Protein AF-A0A0U2ZVT8-F1 (afdb_monomer)

Nearest PDB structures (foldseek):
  3f2b-assembly1_A  TM=5.113E-01  e=6.058E-02  Geobacillus kaustophilus
  2dud-assembly1_B  TM=6.055E-01  e=1.056E+00  Homo sapiens
  6cqo-assembly2_F  TM=5.385E-01  e=1.327E+00  Saccharomyces cerevisiae S288C
  6cqm-assembly2_F  TM=6.355E-01  e=3.313E+00  Saccharomyces cerevisiae S288C
  6cqo-assembly1_G  TM=4.587E-01  e=8.755E+00  Saccharomyces cerevisiae S288C

Secondary structure (DSSP, 8-state):
-------------------------TTTT------HHHHHHHHHHHHHHPEEEEEEEEEEEE-TTS-EEEEEEEEETTEEEEEEEEPPTTTTT-GGGGSTT-EEEEEEETTEEEEEEE-

pLDDT: mean 75.53, std 20.93, range [36.88, 96.25]

Solvent-accessible surface area (backbone atoms only — not comparable to full-atom values): 7549 Å² total; per-residue (Å²): 128,88,85,90,81,79,89,80,80,91,74,77,86,77,76,78,79,74,87,64,85,76,70,80,54,89,69,77,76,74,81,71,90,74,63,77,75,53,55,57,57,49,50,54,48,35,75,75,68,30,46,80,44,68,28,35,24,64,36,61,49,73,45,99,84,72,50,39,36,38,30,31,36,35,66,58,97,87,42,80,45,77,53,68,39,75,54,49,80,76,54,61,74,44,55,74,60,50,31,60,72,24,73,38,48,33,33,22,28,88,92,44,68,88,49,61,43,80,105

Mean predicted aligned error: 14.18 Å

Radius of gyration: 25.8 Å; Cα contacts (8 Å, |Δi|>4): 157; chains: 1; bounding box: 62×51×77 Å

Foldseek 3Di:
DDDDDDDDDDDDDPDPPPPDPPPVDPPPPPPDDDDPVVVVVLVVCLVVAWDKDKKFWAAWDQDPVRWIKTWIWDDDPNDIAIDIDTDDPVRVVCVVCRHGGHIFIKTAHPVHRNSIDTD

Sequence (119 aa):
GLIGGQRFARALQKTSVNNGLNKMGLFDIFKRKKTDVSENSRKEFLLKHGRITEGTILDSETTAGGDEIAYYFYTINGVDFESSDILNEAQKKNPLKYAPGAKVSIRFDPKNHGNSVLD

Structure (mmCIF, N/CA/C/O backbone):
data_AF-A0A0U2ZVT8-F1
#
_entry.id   AF-A0A0U2ZVT8-F1
#
loop_
_atom_site.group_PDB
_atom_site.id
_atom_site.type_symbol
_atom_site.label_atom_id
_atom_site.label_alt_id
_atom_site.label_comp_id
_atom_site.label_asym_id
_atom_site.label_entity_id
_atom_site.label_seq_id
_atom_site.pdbx_PDB_ins_code
_atom_site.Cartn_x
_atom_site.Cartn_y
_atom_site.Cartn_z
_atom_site.occupancy
_atom_site.B_iso_or_equiv
_atom_site.auth_seq_id
_atom_site.auth_comp_id
_atom_site.auth_asym_id
_atom_site.auth_atom_id
_atom_site.pdbx_PDB_model_num
ATOM 1 N N . GLY A 1 1 ? 50.819 -33.807 65.109 1.00 39.28 1 GLY A N 1
ATOM 2 C CA . GLY A 1 1 ? 49.359 -33.752 64.890 1.00 39.28 1 GLY A CA 1
ATOM 3 C C . GLY A 1 1 ? 49.108 -32.808 63.733 1.00 39.28 1 GLY A C 1
ATOM 4 O O . GLY A 1 1 ? 49.815 -31.817 63.670 1.00 39.28 1 GLY A O 1
ATOM 5 N N . LEU A 1 2 ? 48.280 -33.101 62.719 1.00 40.09 2 LEU A N 1
ATOM 6 C CA . LEU A 1 2 ? 46.816 -33.307 62.798 1.00 40.09 2 LEU A CA 1
ATOM 7 C C . LEU A 1 2 ? 46.215 -32.191 63.683 1.00 40.09 2 LEU A C 1
ATOM 9 O O . LEU A 1 2 ? 46.600 -32.099 64.840 1.00 40.09 2 LEU A O 1
ATOM 13 N N . ILE A 1 3 ? 45.304 -31.311 63.250 1.00 42.72 3 ILE A N 1
ATOM 14 C CA . ILE A 1 3 ? 44.127 -31.481 62.382 1.00 42.72 3 ILE A CA 1
ATOM 15 C C . ILE A 1 3 ? 43.687 -30.078 61.896 1.00 42.72 3 ILE A C 1
ATOM 17 O O . ILE A 1 3 ? 43.741 -29.134 62.678 1.00 42.72 3 ILE A O 1
ATOM 21 N N . GLY A 1 4 ? 43.127 -29.969 60.685 1.00 37.75 4 GLY A N 1
ATOM 22 C CA . GLY A 1 4 ? 41.967 -29.088 60.481 1.00 37.75 4 GLY A CA 1
ATOM 23 C C . GLY A 1 4 ? 42.012 -28.166 59.269 1.00 37.75 4 GLY A C 1
ATOM 24 O O . GLY A 1 4 ? 42.804 -27.235 59.227 1.00 37.75 4 GLY A O 1
ATOM 25 N N . GLY A 1 5 ? 41.070 -28.366 58.340 1.00 41.50 5 GLY A N 1
ATOM 26 C CA . GLY A 1 5 ? 40.589 -27.261 57.503 1.00 41.50 5 GLY A CA 1
ATOM 27 C C . GLY A 1 5 ? 40.375 -27.540 56.017 1.00 41.50 5 GLY A C 1
ATOM 28 O O . GLY A 1 5 ? 41.005 -26.901 55.193 1.00 41.50 5 GLY A O 1
ATOM 29 N N . GLN A 1 6 ? 39.483 -28.479 55.690 1.00 45.59 6 GLN A N 1
ATOM 30 C CA . GLN A 1 6 ? 38.454 -28.371 54.630 1.00 45.59 6 GLN A CA 1
ATOM 31 C C . GLN A 1 6 ? 38.874 -27.722 53.289 1.00 45.59 6 GLN A C 1
ATOM 33 O O . GLN A 1 6 ? 38.930 -26.510 53.138 1.00 45.59 6 GLN A O 1
ATOM 38 N N . ARG A 1 7 ? 39.204 -28.521 52.266 1.00 45.34 7 ARG A N 1
ATOM 39 C CA . ARG A 1 7 ? 38.278 -28.930 51.182 1.00 45.34 7 ARG A CA 1
ATOM 40 C C . ARG A 1 7 ? 37.326 -27.811 50.737 1.00 45.34 7 ARG A C 1
ATOM 42 O O . ARG A 1 7 ? 36.238 -27.700 51.285 1.00 45.34 7 ARG A O 1
ATOM 49 N N . PHE A 1 8 ? 37.660 -27.116 49.651 1.00 41.41 8 PHE A N 1
ATOM 50 C CA . PHE A 1 8 ? 36.631 -26.565 48.773 1.00 41.41 8 PHE A CA 1
ATOM 51 C C . PHE A 1 8 ? 36.824 -27.039 47.343 1.00 41.41 8 PHE A C 1
ATOM 53 O O . PHE A 1 8 ? 37.865 -26.876 46.710 1.00 41.41 8 PHE A O 1
ATOM 60 N N . ALA A 1 9 ? 35.782 -27.732 46.907 1.00 43.59 9 ALA A N 1
ATOM 61 C CA . ALA A 1 9 ? 35.640 -28.350 45.622 1.00 43.59 9 ALA A CA 1
ATOM 62 C C . ALA A 1 9 ? 35.438 -27.288 44.541 1.00 43.59 9 ALA A C 1
ATOM 64 O O . ALA A 1 9 ? 34.642 -26.361 44.660 1.00 43.59 9 ALA A O 1
ATOM 65 N N . ARG A 1 10 ? 36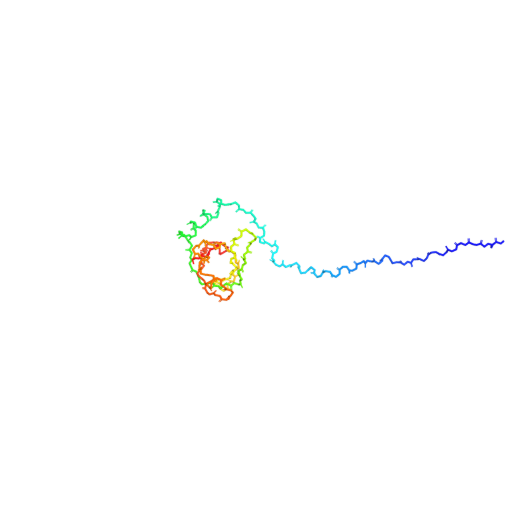.138 -27.524 43.442 1.00 43.53 10 ARG A N 1
ATOM 66 C CA . ARG A 1 10 ? 35.794 -27.119 42.087 1.00 43.53 10 ARG A CA 1
ATOM 67 C C . ARG A 1 10 ? 34.339 -27.501 41.786 1.00 43.53 10 ARG A C 1
ATOM 69 O O . ARG A 1 10 ? 34.049 -28.691 41.778 1.00 43.53 10 ARG A O 1
ATOM 76 N N . ALA A 1 11 ? 33.465 -26.543 41.480 1.00 42.66 11 ALA A N 1
ATOM 77 C CA . ALA A 1 11 ? 32.292 -26.782 40.635 1.00 42.66 11 ALA A CA 1
ATOM 78 C C . ALA A 1 11 ? 31.588 -25.472 40.250 1.00 42.66 11 ALA A C 1
ATOM 80 O O . ALA A 1 11 ? 30.967 -24.817 41.076 1.00 42.66 11 ALA A O 1
ATOM 81 N N . LEU A 1 12 ? 31.652 -25.184 38.949 1.00 47.56 12 LEU A N 1
ATOM 82 C CA . LEU A 1 12 ? 30.525 -24.740 38.129 1.00 47.56 12 LEU A CA 1
ATOM 83 C C . LEU A 1 12 ? 29.792 -23.480 38.609 1.00 47.56 12 LEU A C 1
ATOM 85 O O . LEU A 1 12 ? 28.756 -23.538 39.271 1.00 47.56 12 LEU A O 1
ATOM 89 N N . GLN A 1 13 ? 30.267 -22.334 38.113 1.00 40.47 13 GLN A N 1
ATOM 90 C CA . GLN A 1 13 ? 29.378 -21.225 37.778 1.00 40.47 13 GLN A CA 1
ATOM 91 C C . GLN A 1 13 ? 28.235 -21.786 36.923 1.00 40.47 13 GLN A C 1
ATOM 93 O O . GLN A 1 13 ? 28.431 -22.155 35.766 1.00 40.47 13 GLN A O 1
ATOM 98 N N . LYS A 1 14 ? 27.047 -21.897 37.523 1.00 40.66 14 LYS A N 1
ATOM 99 C CA . LYS A 1 14 ? 25.794 -22.074 36.797 1.00 40.66 14 LYS A CA 1
ATOM 100 C C . LYS A 1 14 ? 25.601 -20.822 35.950 1.00 40.66 14 LYS A C 1
ATOM 102 O O . LYS A 1 14 ? 25.149 -19.791 36.441 1.00 40.66 14 LYS A O 1
ATOM 107 N N . THR A 1 15 ? 25.980 -20.916 34.685 1.00 41.94 15 THR A N 1
ATOM 108 C CA . THR A 1 15 ? 25.451 -20.072 33.626 1.00 41.94 15 THR A CA 1
ATOM 109 C C . THR A 1 15 ? 23.932 -20.188 33.672 1.00 41.94 15 THR A C 1
ATOM 111 O O . THR A 1 15 ? 23.363 -21.257 33.447 1.00 41.94 15 THR A O 1
ATOM 114 N N . SER A 1 16 ? 23.271 -19.088 34.029 1.00 39.41 16 SER A N 1
ATOM 115 C CA . SER A 1 16 ? 21.840 -18.929 33.805 1.00 39.41 16 SER A CA 1
ATOM 116 C C . SER A 1 16 ? 21.627 -18.994 32.300 1.00 39.41 16 SER A C 1
ATOM 118 O O . SER A 1 16 ? 21.950 -18.054 31.573 1.00 39.41 16 SER A O 1
ATOM 120 N N . VAL A 1 17 ? 21.146 -20.141 31.827 1.00 48.66 17 VAL A N 1
ATOM 121 C CA . VAL A 1 17 ? 20.581 -20.279 30.491 1.00 48.66 17 VAL A CA 1
ATOM 122 C C . VAL A 1 17 ? 19.287 -19.479 30.510 1.00 48.66 17 VAL A C 1
ATOM 124 O O . VAL A 1 17 ? 18.224 -19.983 30.865 1.00 48.66 17 VAL A O 1
ATOM 127 N N . ASN A 1 18 ? 19.389 -18.198 30.166 1.00 48.53 18 ASN A N 1
ATOM 128 C CA . ASN A 1 18 ? 18.228 -17.427 29.769 1.00 48.53 18 ASN A CA 1
ATOM 129 C C . ASN A 1 18 ? 17.818 -17.957 28.396 1.00 48.53 18 ASN A C 1
ATOM 131 O O . ASN A 1 18 ? 18.290 -17.494 27.360 1.00 48.53 18 ASN A O 1
ATOM 135 N N . ASN A 1 19 ? 16.944 -18.962 28.412 1.00 50.09 19 ASN A N 1
ATOM 136 C CA . ASN A 1 19 ? 16.098 -19.318 27.283 1.00 50.09 19 ASN A CA 1
ATOM 137 C C . ASN A 1 19 ? 15.120 -18.158 27.041 1.00 50.09 19 ASN A C 1
ATOM 139 O O . ASN A 1 19 ? 13.955 -18.199 27.419 1.00 50.09 19 ASN A O 1
ATOM 143 N N . GLY A 1 20 ? 15.619 -17.094 26.424 1.00 36.88 20 GLY A N 1
ATOM 144 C CA . GLY A 1 20 ? 14.816 -16.218 25.595 1.00 36.88 20 GLY A CA 1
ATOM 145 C C . GLY A 1 20 ? 15.181 -16.566 24.167 1.00 36.88 20 GLY A C 1
ATOM 146 O O . GLY A 1 20 ? 16.293 -16.268 23.739 1.00 36.88 20 GLY A O 1
ATOM 147 N N . LEU A 1 21 ? 14.282 -17.241 23.447 1.00 48.31 21 LEU A N 1
ATOM 148 C CA . LEU A 1 21 ? 14.349 -17.310 21.994 1.00 48.31 21 LEU A CA 1
ATOM 149 C C . LEU A 1 21 ? 14.414 -15.868 21.472 1.00 48.31 21 LEU A C 1
ATOM 151 O O . LEU A 1 21 ? 13.385 -15.233 21.252 1.00 48.31 21 LEU A O 1
ATOM 155 N N . ASN A 1 22 ? 15.621 -15.365 21.236 1.00 42.97 22 ASN A N 1
ATOM 156 C CA . ASN A 1 22 ? 15.843 -14.277 20.306 1.00 42.97 22 ASN A CA 1
ATOM 157 C C . ASN A 1 22 ? 15.568 -14.854 18.917 1.00 42.97 22 ASN A C 1
ATOM 159 O O . ASN A 1 22 ? 16.477 -15.164 18.151 1.00 42.97 22 ASN A O 1
ATOM 163 N N . LYS A 1 23 ? 14.280 -14.994 18.580 1.00 45.84 23 LYS A N 1
ATOM 164 C CA . LYS A 1 23 ? 13.861 -14.689 17.221 1.00 45.84 23 LYS A CA 1
ATOM 165 C C . LYS A 1 23 ? 14.226 -13.218 17.060 1.00 45.84 23 LYS A C 1
ATOM 167 O O . LYS A 1 23 ? 13.449 -12.352 17.447 1.00 45.84 23 LYS A O 1
ATOM 172 N N . MET A 1 24 ? 15.438 -12.939 16.580 1.00 44.19 24 MET A N 1
ATOM 173 C CA . MET A 1 24 ? 15.696 -11.700 15.857 1.00 44.19 24 MET A CA 1
ATOM 174 C C . MET A 1 24 ? 14.679 -11.702 14.719 1.00 44.19 24 MET A C 1
ATOM 176 O O . MET A 1 24 ? 14.878 -12.335 13.685 1.00 44.19 24 MET A O 1
ATOM 180 N N . GLY A 1 25 ? 13.503 -11.150 15.003 1.00 44.41 25 GLY A N 1
ATOM 181 C CA . GLY A 1 25 ? 12.441 -11.019 14.037 1.00 44.41 25 GLY A CA 1
ATOM 182 C C . GLY A 1 25 ? 12.938 -10.082 12.955 1.00 44.41 25 GLY A C 1
ATOM 183 O O . GLY A 1 25 ? 13.568 -9.067 13.242 1.00 44.41 25 GLY A O 1
ATOM 184 N N . LEU A 1 26 ? 12.601 -10.410 11.717 1.00 54.75 26 LEU A N 1
ATOM 185 C CA . LEU A 1 26 ? 12.813 -9.611 10.507 1.00 54.75 26 LEU A CA 1
ATOM 186 C C . LEU A 1 26 ? 12.218 -8.179 10.588 1.00 54.75 26 LEU A C 1
ATOM 188 O O . LEU A 1 26 ? 12.316 -7.411 9.641 1.00 54.75 26 LEU A O 1
ATOM 192 N N . PHE A 1 27 ? 11.632 -7.805 11.728 1.00 53.22 27 PHE A N 1
ATOM 193 C CA . PHE A 1 27 ? 10.910 -6.567 11.997 1.00 53.22 27 PHE A CA 1
ATOM 194 C C . PHE A 1 27 ? 11.783 -5.423 12.544 1.00 53.22 27 PHE A C 1
ATOM 196 O O . PHE A 1 27 ? 11.326 -4.284 12.584 1.00 53.22 27 PHE A O 1
ATOM 203 N N . ASP A 1 28 ? 13.043 -5.667 12.926 1.00 50.53 28 ASP A N 1
ATOM 204 C CA . ASP A 1 28 ? 13.915 -4.611 13.489 1.00 50.53 28 ASP A CA 1
ATOM 205 C C . ASP A 1 28 ? 14.537 -3.677 12.422 1.00 50.53 28 ASP A C 1
ATOM 207 O O . ASP A 1 28 ? 15.209 -2.696 12.735 1.00 50.53 28 ASP A O 1
ATOM 211 N N . ILE A 1 29 ? 14.297 -3.942 11.132 1.00 57.75 29 ILE A N 1
ATOM 212 C CA . ILE A 1 29 ? 14.877 -3.169 10.016 1.00 57.75 29 ILE A CA 1
ATOM 213 C C . ILE A 1 29 ? 14.035 -1.922 9.668 1.00 57.75 29 ILE A C 1
ATOM 215 O O . ILE A 1 29 ? 14.549 -0.972 9.073 1.00 57.75 29 ILE A O 1
ATOM 219 N N . PHE A 1 30 ? 12.771 -1.849 10.096 1.00 60.78 30 PHE A N 1
ATOM 220 C CA . PHE A 1 30 ? 11.850 -0.786 9.667 1.00 60.78 30 PHE A CA 1
ATOM 221 C C . PHE A 1 30 ? 11.859 0.483 10.533 1.00 60.78 30 PHE A C 1
ATOM 223 O O . PHE A 1 30 ? 11.176 1.458 10.221 1.00 60.78 30 PHE A O 1
ATOM 230 N N . LYS A 1 31 ? 12.707 0.572 11.566 1.00 50.75 31 LYS A N 1
ATOM 231 C CA . LYS A 1 31 ? 12.898 1.822 12.325 1.00 50.75 31 LYS A CA 1
ATOM 232 C C . LYS A 1 31 ? 13.876 2.779 11.632 1.00 50.75 31 LYS A C 1
ATOM 234 O O . LYS A 1 31 ? 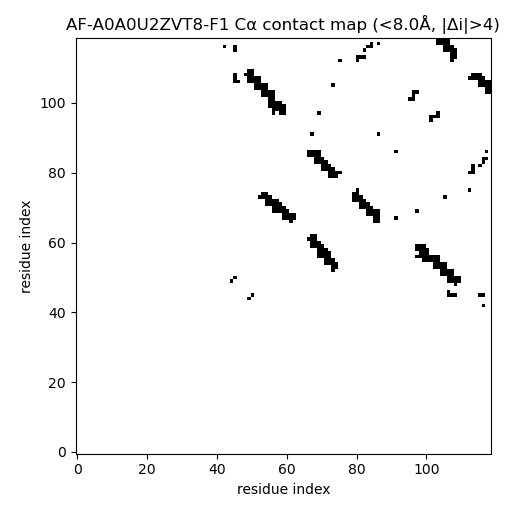14.945 3.097 12.150 1.00 50.75 31 LYS A O 1
ATOM 239 N N . ARG A 1 32 ? 13.478 3.340 10.485 1.00 48.03 32 ARG A N 1
ATOM 240 C CA . ARG A 1 32 ? 14.041 4.612 9.996 1.00 48.03 32 ARG A CA 1
ATOM 241 C C . ARG A 1 32 ? 13.026 5.737 10.153 1.00 48.03 32 ARG A C 1
ATOM 243 O O . ARG A 1 32 ? 12.209 6.006 9.287 1.00 48.03 32 ARG A O 1
ATOM 250 N N . LYS A 1 33 ? 13.167 6.453 11.266 1.00 49.34 33 LYS A N 1
ATOM 251 C CA . LYS A 1 33 ? 12.612 7.790 11.486 1.00 49.34 33 LYS A CA 1
ATOM 252 C C . LYS A 1 33 ? 13.239 8.757 10.465 1.00 49.34 33 LYS A C 1
ATOM 254 O O . LYS A 1 33 ? 14.432 9.040 10.576 1.00 49.34 33 LYS A O 1
ATOM 259 N N . LYS A 1 34 ? 12.483 9.259 9.479 1.00 41.16 34 LYS A N 1
ATOM 260 C CA . LYS A 1 34 ? 12.925 10.357 8.594 1.00 41.16 34 LYS A CA 1
ATOM 261 C C . LYS A 1 34 ? 11.770 11.287 8.190 1.00 41.16 34 LYS A C 1
ATOM 263 O O . LYS A 1 34 ? 10.983 10.979 7.313 1.00 41.16 34 LYS A O 1
ATOM 268 N N . THR A 1 35 ? 11.743 12.425 8.879 1.00 39.19 35 THR A N 1
ATOM 269 C CA . THR A 1 35 ? 11.466 13.785 8.387 1.00 39.19 35 THR A CA 1
ATOM 270 C C . THR A 1 35 ? 10.308 13.981 7.395 1.00 39.19 35 THR A C 1
ATOM 272 O O . THR A 1 35 ? 10.469 13.848 6.190 1.00 39.19 35 THR A O 1
ATOM 275 N N . ASP A 1 36 ? 9.191 14.459 7.934 1.00 48.44 36 ASP A N 1
ATOM 276 C CA . ASP A 1 36 ? 7.950 14.954 7.307 1.00 48.44 36 ASP A CA 1
ATOM 277 C C . ASP A 1 36 ? 8.080 15.636 5.916 1.00 48.44 36 ASP A C 1
ATOM 279 O O . ASP A 1 36 ? 7.289 15.383 5.011 1.00 48.44 36 ASP A O 1
ATOM 283 N N . VAL A 1 37 ? 9.144 16.414 5.670 1.00 48.88 37 VAL A N 1
ATOM 284 C CA . VAL A 1 37 ? 9.390 17.102 4.380 1.00 48.88 37 VAL A CA 1
ATOM 285 C C . VAL A 1 37 ? 9.713 16.132 3.227 1.00 48.88 37 VAL A C 1
ATOM 287 O O . VAL A 1 37 ? 9.430 16.425 2.060 1.00 48.88 37 VAL A O 1
ATOM 290 N N . SER A 1 38 ? 10.292 14.960 3.520 1.00 61.75 38 SER A N 1
ATOM 291 C CA . SER A 1 38 ? 10.637 13.982 2.481 1.00 61.75 38 SER A CA 1
ATOM 292 C C . SER A 1 38 ? 9.450 13.152 2.009 1.00 61.75 38 SER A C 1
ATOM 294 O O . SER A 1 38 ? 9.432 12.762 0.846 1.00 61.75 38 SER A O 1
ATOM 296 N N . GLU A 1 39 ? 8.455 12.907 2.865 1.00 67.06 39 GLU A N 1
ATOM 297 C CA . GLU A 1 39 ? 7.313 12.049 2.524 1.00 67.06 39 GLU A CA 1
ATOM 298 C C . GLU A 1 39 ? 6.396 12.707 1.491 1.00 67.06 39 GLU A C 1
ATOM 300 O O . GLU A 1 39 ? 6.009 12.061 0.518 1.00 67.06 39 GLU A O 1
ATOM 305 N N . ASN A 1 40 ? 6.117 14.006 1.635 1.00 73.69 40 ASN A N 1
ATOM 306 C CA . ASN A 1 40 ? 5.277 14.722 0.673 1.00 73.69 40 ASN A CA 1
ATOM 307 C C . ASN A 1 40 ? 5.955 14.823 -0.702 1.00 73.69 40 ASN A C 1
ATOM 309 O O . ASN A 1 40 ? 5.366 14.459 -1.717 1.00 73.69 40 ASN A O 1
ATOM 313 N N . SER A 1 41 ? 7.243 15.183 -0.720 1.00 77.56 41 SER A N 1
ATOM 314 C CA . SER A 1 41 ? 8.051 15.214 -1.948 1.00 77.56 41 SER A CA 1
ATOM 315 C C . SER A 1 41 ? 8.130 13.835 -2.625 1.00 77.56 41 SER A C 1
ATOM 317 O O . SER A 1 41 ? 8.079 13.728 -3.852 1.00 77.56 41 SER A O 1
ATOM 319 N N . ARG A 1 42 ? 8.230 12.758 -1.831 1.00 79.62 42 ARG A N 1
ATOM 320 C CA . ARG A 1 42 ? 8.236 11.366 -2.310 1.00 79.62 42 ARG A CA 1
ATOM 321 C C . ARG A 1 42 ? 6.889 10.977 -2.915 1.00 79.62 42 ARG A C 1
ATOM 323 O O . ARG A 1 42 ? 6.864 10.413 -4.009 1.00 79.62 42 ARG A O 1
ATOM 330 N N . LYS A 1 43 ? 5.782 11.315 -2.245 1.00 80.25 43 LYS A N 1
ATOM 331 C CA . LYS A 1 43 ? 4.414 11.091 -2.736 1.00 80.25 43 LYS A CA 1
ATOM 332 C C . LYS A 1 43 ? 4.166 11.840 -4.043 1.00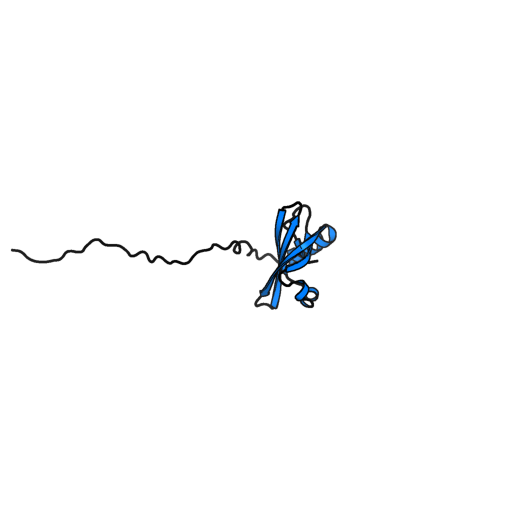 80.25 43 LYS A C 1
ATOM 334 O O . LYS A 1 43 ? 3.708 11.230 -5.003 1.00 80.25 43 LYS A O 1
ATOM 339 N N . GLU A 1 44 ? 4.551 13.110 -4.138 1.00 83.31 44 GLU A N 1
ATOM 340 C CA . GLU A 1 44 ? 4.430 13.894 -5.374 1.00 83.31 44 GLU A CA 1
ATOM 341 C C . GLU A 1 44 ? 5.236 13.305 -6.536 1.00 83.31 44 GLU A C 1
ATOM 343 O O . GLU A 1 44 ? 4.751 13.255 -7.670 1.00 83.31 44 GLU A O 1
ATOM 348 N N . PHE A 1 45 ? 6.457 12.833 -6.269 1.00 83.25 45 PHE A N 1
ATOM 349 C CA . PHE A 1 45 ? 7.269 12.157 -7.276 1.00 83.25 45 PHE A CA 1
ATOM 350 C C . PHE A 1 45 ? 6.589 10.877 -7.778 1.00 83.25 45 PHE A C 1
ATOM 352 O O . PHE A 1 45 ? 6.486 10.667 -8.988 1.00 83.25 45 PHE A O 1
ATOM 359 N N . LEU A 1 46 ? 6.078 10.049 -6.863 1.00 84.94 46 LEU A N 1
ATOM 360 C CA . LEU A 1 46 ? 5.373 8.816 -7.210 1.00 84.94 46 LEU A CA 1
ATOM 361 C C . LEU A 1 46 ? 4.077 9.099 -7.967 1.00 84.94 46 LEU A C 1
ATOM 363 O O . LEU A 1 46 ? 3.816 8.442 -8.969 1.00 84.94 46 LEU A O 1
ATOM 367 N N . LEU A 1 47 ? 3.295 10.103 -7.573 1.00 84.56 47 LEU A N 1
ATOM 368 C CA . LEU A 1 47 ? 2.083 10.498 -8.296 1.00 84.56 47 LEU A CA 1
ATOM 369 C C . LEU A 1 47 ? 2.378 10.890 -9.753 1.00 84.56 47 LEU A C 1
ATOM 371 O O . LEU A 1 47 ? 1.580 10.578 -10.635 1.00 84.56 47 LEU A O 1
ATOM 375 N N . LYS A 1 48 ? 3.534 11.515 -10.019 1.00 85.38 48 LYS A N 1
ATOM 376 C CA . LYS A 1 48 ? 3.948 11.938 -11.369 1.00 85.38 48 LYS A CA 1
ATOM 377 C C . LYS A 1 48 ? 4.622 10.838 -12.196 1.00 85.38 48 LYS A C 1
ATOM 379 O O . LYS A 1 48 ? 4.423 10.795 -13.407 1.00 85.38 48 LYS A O 1
ATOM 384 N N . HIS A 1 49 ? 5.440 9.984 -11.580 1.00 86.88 49 HIS A N 1
ATOM 385 C CA . HIS A 1 49 ? 6.332 9.052 -12.295 1.00 86.88 49 HIS A CA 1
ATOM 386 C C . HIS A 1 49 ? 6.137 7.575 -11.944 1.00 86.88 49 HIS A C 1
ATOM 388 O O . HIS A 1 49 ? 6.685 6.702 -12.621 1.00 86.88 49 HIS A O 1
ATOM 394 N N . GLY A 1 50 ? 5.387 7.290 -10.885 1.00 89.75 50 GLY A N 1
ATOM 395 C CA . GLY A 1 50 ? 5.146 5.943 -10.401 1.00 89.75 50 GLY A CA 1
ATOM 396 C C . GLY A 1 50 ? 4.225 5.146 -11.319 1.00 89.75 50 GLY A C 1
ATOM 397 O O . GLY A 1 50 ? 3.390 5.694 -12.042 1.00 89.75 50 GLY A O 1
ATOM 398 N N . ARG A 1 51 ? 4.376 3.825 -11.269 1.00 93.19 51 ARG A N 1
ATOM 399 C CA . ARG A 1 51 ? 3.472 2.860 -11.898 1.00 93.19 51 ARG A CA 1
ATOM 400 C C . ARG A 1 51 ? 2.552 2.263 -10.851 1.00 93.19 51 ARG A C 1
ATOM 402 O O . ARG A 1 51 ? 2.902 2.226 -9.677 1.00 93.19 51 ARG A O 1
ATOM 409 N N . ILE A 1 52 ? 1.391 1.793 -11.290 1.00 94.31 52 ILE A N 1
ATOM 410 C CA . ILE A 1 52 ? 0.409 1.151 -10.419 1.00 94.31 52 ILE A CA 1
ATOM 411 C C . ILE A 1 52 ? 0.505 -0.359 -10.609 1.00 94.31 52 ILE A C 1
ATOM 413 O O . ILE A 1 52 ? 0.588 -0.843 -11.738 1.00 94.31 52 ILE A O 1
ATOM 417 N N . THR A 1 53 ? 0.483 -1.086 -9.501 1.00 94.62 53 THR A N 1
ATOM 418 C CA . THR A 1 53 ? 0.301 -2.535 -9.459 1.00 94.62 53 THR A CA 1
ATOM 419 C C . THR A 1 53 ? -0.768 -2.888 -8.433 1.00 94.62 53 THR A C 1
ATOM 421 O O . THR A 1 53 ? -1.116 -2.077 -7.572 1.00 94.62 53 THR A O 1
ATOM 424 N N . GLU A 1 54 ? -1.278 -4.111 -8.510 1.00 96.19 54 GLU A N 1
ATOM 425 C CA . GLU A 1 54 ? -2.040 -4.691 -7.413 1.00 96.19 54 GLU A CA 1
ATOM 426 C C . GLU A 1 54 ? -1.077 -5.238 -6.352 1.00 96.19 54 GLU A C 1
ATOM 428 O O . GLU A 1 54 ? -0.051 -5.843 -6.675 1.00 96.19 54 GLU A O 1
ATOM 433 N N . GLY A 1 55 ? -1.435 -5.049 -5.086 1.00 95.12 55 GLY A N 1
ATOM 434 C CA . GLY A 1 55 ? -0.884 -5.814 -3.981 1.00 95.12 55 GLY A CA 1
ATOM 435 C C . GLY A 1 55 ? -1.951 -6.228 -2.986 1.00 95.12 55 GLY A C 1
ATOM 436 O O . GLY A 1 55 ? -3.154 -6.069 -3.207 1.00 95.12 55 GLY A O 1
ATOM 437 N N . THR A 1 56 ? -1.485 -6.806 -1.891 1.00 96.25 56 THR A N 1
ATOM 438 C CA . THR A 1 56 ? -2.335 -7.393 -0.862 1.00 96.25 56 THR A CA 1
ATOM 439 C C . THR A 1 56 ? -1.897 -6.878 0.497 1.00 96.25 56 THR A C 1
ATOM 441 O O . THR A 1 56 ? -0.702 -6.826 0.793 1.00 96.25 56 THR A O 1
ATOM 444 N N . ILE A 1 57 ? -2.866 -6.497 1.319 1.00 95.75 57 ILE A N 1
ATOM 445 C CA . ILE A 1 57 ? -2.611 -6.084 2.694 1.00 95.75 57 ILE A CA 1
ATOM 446 C C . ILE A 1 57 ? -2.199 -7.306 3.511 1.00 95.75 57 ILE A C 1
ATOM 448 O O . ILE A 1 57 ? -2.866 -8.341 3.486 1.00 95.75 57 ILE A O 1
ATOM 452 N N . LEU A 1 58 ? -1.100 -7.167 4.239 1.00 93.00 58 LEU A N 1
ATOM 453 C CA . LEU A 1 58 ? -0.632 -8.132 5.222 1.00 93.00 58 LEU A CA 1
ATOM 454 C C . LEU A 1 58 ? -1.326 -7.898 6.558 1.00 93.00 58 LEU A C 1
ATOM 456 O O . LEU A 1 58 ? -1.917 -8.821 7.110 1.00 93.00 58 LEU A O 1
ATOM 460 N N . ASP A 1 59 ? -1.256 -6.663 7.049 1.00 92.12 59 ASP A N 1
ATOM 461 C CA . ASP A 1 59 ? -1.813 -6.271 8.338 1.00 92.12 59 ASP A CA 1
ATOM 462 C C . ASP A 1 59 ? -2.038 -4.758 8.412 1.00 92.12 59 ASP A C 1
ATOM 464 O O . ASP A 1 59 ? -1.513 -4.000 7.595 1.00 92.12 59 ASP A O 1
ATOM 468 N N . SER A 1 60 ? -2.793 -4.314 9.408 1.00 90.25 60 SER A N 1
ATOM 469 C CA . SER A 1 60 ? -3.006 -2.903 9.717 1.00 90.25 60 SER A CA 1
ATOM 470 C C . SER A 1 60 ? -2.916 -2.685 11.223 1.00 90.25 60 SER A C 1
ATOM 472 O O . SER A 1 60 ? -3.641 -3.330 11.981 1.00 90.25 60 SER A O 1
ATOM 474 N N . GLU A 1 61 ? -2.081 -1.749 11.670 1.00 90.50 61 GLU A N 1
ATOM 475 C CA . GLU A 1 61 ? -1.976 -1.386 13.084 1.00 90.50 61 GLU A CA 1
ATOM 476 C C . GLU A 1 61 ? -2.345 0.078 13.319 1.00 90.50 61 GLU A C 1
ATOM 478 O O . GLU A 1 61 ? -2.032 0.959 12.520 1.00 90.50 61 GLU A O 1
ATOM 483 N N . THR A 1 62 ? -2.983 0.360 14.454 1.00 89.38 62 THR A N 1
ATOM 484 C CA . THR A 1 62 ? -3.163 1.734 14.929 1.00 89.38 62 THR A CA 1
ATOM 485 C C . THR A 1 62 ? -2.106 2.040 15.980 1.00 89.38 62 THR A C 1
ATOM 487 O O . THR A 1 62 ? -2.053 1.412 17.037 1.00 89.38 62 THR A O 1
ATOM 490 N N . THR A 1 63 ? -1.262 3.024 15.697 1.00 88.06 63 THR A N 1
ATOM 491 C CA . THR A 1 63 ? -0.245 3.511 16.628 1.00 88.06 63 THR A CA 1
ATOM 492 C C . THR A 1 63 ? -0.883 4.235 17.816 1.00 88.06 63 THR A C 1
ATOM 494 O O . THR A 1 63 ? -2.011 4.725 17.746 1.00 88.06 63 THR A O 1
ATOM 497 N N . ALA A 1 64 ? -0.124 4.409 18.902 1.00 84.00 64 ALA A N 1
ATOM 498 C CA . ALA A 1 64 ? -0.575 5.167 20.074 1.00 84.00 64 ALA A CA 1
ATOM 499 C C . ALA A 1 64 ? -0.947 6.637 19.768 1.00 84.00 64 ALA A C 1
ATOM 501 O O . ALA A 1 64 ? -1.648 7.262 20.558 1.00 84.00 64 ALA A O 1
ATOM 502 N N . GLY A 1 65 ? -0.481 7.185 18.638 1.00 83.88 65 GLY A N 1
ATOM 503 C CA . GLY A 1 65 ? -0.819 8.532 18.167 1.00 83.88 65 GLY A CA 1
ATOM 504 C C . GLY A 1 65 ? -2.118 8.618 17.358 1.00 83.88 65 GLY A C 1
ATOM 505 O O . GLY A 1 65 ? -2.508 9.717 16.978 1.00 83.88 65 GLY A O 1
ATOM 506 N N . GLY A 1 66 ? -2.790 7.493 17.089 1.00 84.38 66 GLY A N 1
ATOM 507 C CA . GLY A 1 66 ? -3.985 7.441 16.237 1.00 84.38 66 GLY A CA 1
ATOM 508 C C . GLY A 1 66 ? -3.685 7.361 14.734 1.00 84.38 66 GLY A C 1
ATOM 509 O O . GLY A 1 66 ? -4.603 7.421 13.908 1.00 84.38 66 GLY A O 1
ATOM 510 N N . ASP A 1 67 ? -2.414 7.216 14.352 1.00 87.56 67 ASP A N 1
ATOM 511 C CA . ASP A 1 67 ? -2.034 6.906 12.975 1.00 87.56 67 ASP A CA 1
ATOM 512 C C . ASP A 1 67 ? -2.257 5.432 12.677 1.00 87.56 67 ASP A C 1
ATOM 514 O O . ASP A 1 67 ? -1.880 4.578 13.476 1.00 87.56 67 ASP A O 1
ATOM 518 N N . GLU A 1 68 ? -2.865 5.154 11.527 1.00 89.75 68 GLU A N 1
ATOM 519 C CA . GLU A 1 68 ? -3.135 3.801 11.055 1.00 89.75 68 GLU A CA 1
ATOM 520 C C . GLU A 1 68 ? -2.099 3.460 9.986 1.00 89.75 68 GLU A C 1
ATOM 522 O O . GLU A 1 68 ? -1.987 4.158 8.975 1.00 89.75 68 GLU A O 1
ATOM 527 N N . ILE A 1 69 ? -1.295 2.436 10.252 1.00 91.56 69 ILE A N 1
ATOM 528 C CA . ILE A 1 69 ? -0.235 1.954 9.375 1.00 91.56 69 ILE A CA 1
ATOM 529 C C . ILE A 1 69 ? -0.737 0.677 8.721 1.00 91.56 69 ILE A C 1
ATOM 531 O O . ILE A 1 69 ? -1.087 -0.274 9.414 1.00 91.56 69 ILE A O 1
ATOM 535 N N . ALA A 1 70 ? -0.737 0.645 7.394 1.00 93.25 70 ALA A N 1
ATOM 536 C CA . ALA A 1 70 ? -1.055 -0.547 6.625 1.00 93.25 70 ALA A CA 1
ATOM 537 C C . ALA A 1 70 ? 0.231 -1.169 6.071 1.00 93.25 70 ALA A C 1
ATOM 539 O O . ALA A 1 70 ? 1.011 -0.507 5.381 1.00 93.25 70 ALA A O 1
ATOM 540 N N . TYR A 1 71 ? 0.426 -2.450 6.357 1.00 93.94 71 TYR A N 1
ATOM 541 C CA . TYR A 1 71 ? 1.481 -3.299 5.819 1.00 93.94 71 TYR A CA 1
ATOM 542 C C . TYR A 1 71 ? 0.952 -4.050 4.609 1.00 93.94 71 TYR A C 1
ATOM 544 O O . TYR A 1 71 ? -0.148 -4.598 4.640 1.00 93.94 71 TYR A O 1
ATOM 552 N N . TYR A 1 72 ? 1.729 -4.107 3.537 1.00 94.75 72 TYR A N 1
ATOM 553 C CA . TYR A 1 72 ?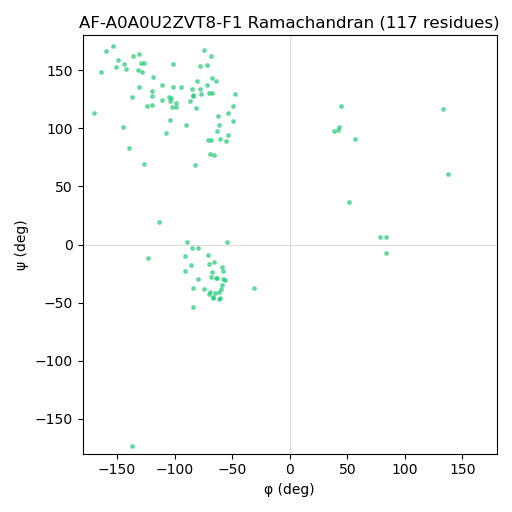 1.303 -4.725 2.289 1.00 94.75 72 TYR A CA 1
ATOM 554 C C . TYR A 1 72 ? 2.478 -5.324 1.530 1.00 94.75 72 TYR A C 1
ATOM 556 O O . TYR A 1 72 ? 3.629 -4.921 1.705 1.00 94.75 72 TYR A O 1
ATOM 564 N N . PHE A 1 73 ? 2.16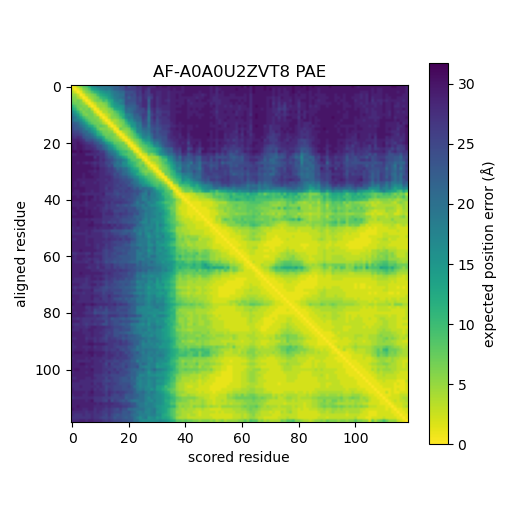4 -6.256 0.636 1.00 94.75 73 PHE A N 1
ATOM 565 C CA . PHE A 1 73 ? 3.111 -6.775 -0.339 1.00 94.75 73 PHE A CA 1
ATOM 566 C C . PHE A 1 73 ? 2.571 -6.671 -1.763 1.00 94.75 73 PHE A C 1
ATOM 568 O O . PHE A 1 73 ? 1.361 -6.615 -1.990 1.00 94.75 73 PHE A O 1
ATOM 575 N N . TYR A 1 74 ? 3.478 -6.650 -2.730 1.00 94.38 74 TYR A N 1
ATOM 576 C CA . TYR A 1 74 ? 3.176 -6.638 -4.157 1.00 94.38 74 TYR A CA 1
ATOM 577 C C . TYR A 1 74 ? 4.293 -7.313 -4.938 1.00 94.38 74 TYR A C 1
ATOM 579 O O . TYR A 1 74 ? 5.449 -7.312 -4.523 1.00 94.38 74 TYR A O 1
ATOM 587 N N . THR A 1 75 ? 3.946 -7.862 -6.097 1.00 92.50 75 THR A N 1
ATOM 588 C CA . THR A 1 75 ? 4.881 -8.624 -6.925 1.00 92.50 75 THR A CA 1
ATOM 589 C C . THR A 1 75 ? 5.196 -7.855 -8.201 1.00 92.50 75 THR A C 1
ATOM 591 O O . THR A 1 75 ? 4.293 -7.532 -8.971 1.00 92.50 75 THR A O 1
ATOM 594 N N . ILE A 1 76 ? 6.479 -7.610 -8.471 1.00 91.94 76 ILE A N 1
ATOM 595 C CA . ILE A 1 76 ? 6.959 -7.017 -9.726 1.00 91.94 76 ILE A CA 1
ATOM 596 C C . ILE A 1 76 ? 7.905 -8.004 -10.402 1.00 91.94 76 ILE A C 1
ATOM 598 O O . ILE A 1 76 ? 8.937 -8.363 -9.842 1.00 91.94 76 ILE A O 1
ATOM 602 N N . ASN A 1 77 ? 7.576 -8.433 -11.625 1.00 91.25 77 ASN A N 1
ATOM 603 C CA . ASN A 1 77 ? 8.380 -9.386 -12.406 1.00 91.25 77 ASN A CA 1
ATOM 604 C C . ASN A 1 77 ? 8.737 -10.676 -11.634 1.00 91.25 77 ASN A C 1
ATOM 606 O O . ASN A 1 77 ? 9.841 -11.198 -11.772 1.00 91.25 77 ASN A O 1
ATOM 610 N N . GLY A 1 78 ? 7.812 -11.176 -10.808 1.00 89.81 78 GLY A N 1
ATOM 611 C CA . GLY A 1 78 ? 8.009 -12.382 -9.994 1.00 89.81 78 GLY A CA 1
ATOM 612 C C . GLY A 1 78 ? 8.839 -12.180 -8.723 1.00 89.81 78 GLY A C 1
ATOM 613 O O . GLY A 1 78 ? 9.156 -13.162 -8.060 1.00 89.81 78 GLY A O 1
ATOM 614 N N . VAL A 1 79 ? 9.197 -10.937 -8.386 1.00 91.62 79 VAL A N 1
ATOM 615 C CA . VAL A 1 79 ? 9.859 -10.582 -7.125 1.00 91.62 79 VAL A CA 1
ATOM 616 C C . VAL A 1 79 ? 8.850 -9.909 -6.206 1.00 91.62 79 VAL A C 1
ATOM 618 O O . VAL A 1 79 ? 8.218 -8.927 -6.605 1.00 91.62 79 VAL A O 1
ATOM 621 N N . ASP A 1 80 ? 8.725 -10.425 -4.987 1.00 90.81 80 ASP A N 1
ATOM 622 C CA . ASP A 1 80 ? 7.843 -9.874 -3.963 1.00 90.81 80 ASP A CA 1
ATOM 623 C C . ASP A 1 80 ? 8.534 -8.742 -3.200 1.00 90.81 80 ASP A C 1
ATOM 625 O O . ASP A 1 80 ? 9.691 -8.844 -2.788 1.00 90.81 80 ASP A O 1
ATOM 629 N N . PHE A 1 81 ? 7.801 -7.650 -3.022 1.00 91.12 81 PHE A N 1
ATOM 630 C CA . PHE A 1 81 ? 8.208 -6.473 -2.273 1.00 91.12 81 PHE A CA 1
ATOM 631 C C . PHE A 1 81 ? 7.228 -6.259 -1.130 1.00 91.12 81 PHE A C 1
ATOM 633 O O . PHE A 1 81 ? 6.019 -6.247 -1.347 1.00 91.12 81 PHE A O 1
ATOM 640 N N . GLU A 1 82 ? 7.758 -6.043 0.069 1.00 92.19 82 GLU A N 1
ATOM 641 C CA . GLU A 1 82 ? 6.988 -5.721 1.269 1.00 92.19 82 GLU A CA 1
ATOM 642 C C . GLU A 1 82 ? 7.253 -4.272 1.676 1.00 92.19 82 GLU A C 1
ATOM 644 O O . GLU A 1 82 ? 8.394 -3.801 1.637 1.00 92.19 82 GLU A O 1
ATOM 649 N N . SER A 1 83 ? 6.199 -3.551 2.053 1.00 91.44 83 SER A N 1
ATOM 650 C CA . SER A 1 83 ? 6.298 -2.167 2.512 1.00 91.44 83 SER A CA 1
ATOM 651 C C . SER A 1 83 ? 5.147 -1.807 3.455 1.00 91.44 83 SER A C 1
ATOM 653 O O . SER A 1 83 ? 4.181 -2.551 3.618 1.00 91.44 83 SER A O 1
ATOM 655 N N . SER A 1 84 ? 5.257 -0.639 4.078 1.00 91.38 84 SER A N 1
ATOM 656 C CA . SER A 1 84 ? 4.238 -0.044 4.942 1.00 91.38 84 SER A CA 1
ATOM 657 C C . SER A 1 84 ? 3.949 1.391 4.516 1.00 91.38 84 SER A C 1
ATOM 659 O O . SER A 1 84 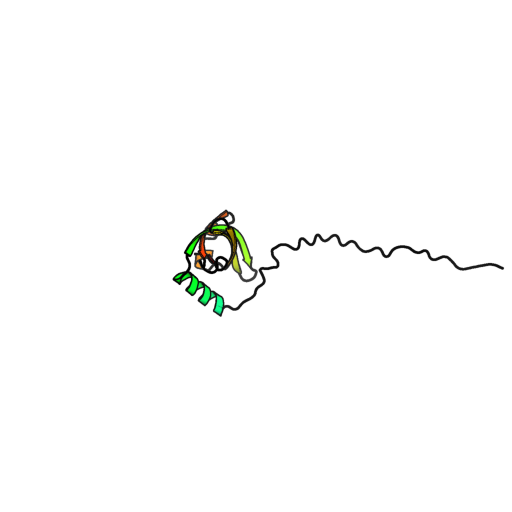? 4.858 2.087 4.059 1.00 91.38 84 SER A O 1
ATOM 661 N N . ASP A 1 85 ? 2.718 1.857 4.696 1.00 90.75 85 ASP A N 1
ATOM 662 C CA . ASP A 1 85 ? 2.354 3.264 4.493 1.00 90.75 85 ASP A CA 1
ATOM 663 C C . ASP A 1 85 ? 1.338 3.719 5.548 1.00 90.75 85 ASP A C 1
ATOM 665 O O . ASP A 1 85 ? 0.558 2.918 6.068 1.00 90.75 85 ASP A O 1
ATOM 669 N N . ILE A 1 86 ? 1.368 5.012 5.871 1.00 90.00 86 ILE A N 1
ATOM 670 C CA . ILE A 1 86 ? 0.433 5.625 6.819 1.00 90.00 86 ILE A CA 1
ATOM 671 C C . ILE A 1 86 ? -0.820 6.031 6.047 1.00 90.00 86 ILE A C 1
ATOM 673 O O . ILE A 1 86 ? -0.744 6.816 5.095 1.00 90.00 86 ILE A O 1
ATOM 677 N N . LEU A 1 87 ? -1.974 5.524 6.481 1.00 89.94 87 LEU A N 1
ATOM 678 C CA . LEU A 1 87 ? -3.256 5.850 5.874 1.00 89.94 87 LEU A CA 1
ATOM 679 C C . LEU A 1 87 ? -3.607 7.315 6.125 1.00 89.94 87 LEU A C 1
ATOM 681 O O . LEU A 1 87 ? -3.585 7.805 7.257 1.00 89.94 87 LEU A O 1
ATOM 685 N N . ASN A 1 88 ? -3.981 8.015 5.058 1.00 88.31 88 ASN A N 1
ATOM 686 C CA . ASN A 1 88 ? -4.519 9.365 5.175 1.00 88.31 88 ASN A CA 1
ATOM 687 C C . ASN A 1 88 ? -5.965 9.345 5.712 1.00 88.31 88 ASN A C 1
ATOM 689 O O . ASN A 1 88 ? -6.631 8.310 5.732 1.00 88.31 88 ASN A O 1
ATOM 693 N N . GLU A 1 89 ? -6.488 10.503 6.116 1.00 86.50 89 GLU A N 1
ATOM 694 C CA . GLU A 1 89 ? -7.835 10.608 6.698 1.00 86.50 89 GLU A CA 1
ATOM 695 C C . GLU A 1 89 ? -8.955 10.093 5.780 1.00 86.50 89 GLU A C 1
ATOM 697 O O . GLU A 1 89 ? -9.978 9.617 6.268 1.00 86.50 89 GLU A O 1
ATOM 702 N N . ALA A 1 90 ? -8.792 10.172 4.456 1.00 86.69 90 ALA A N 1
ATOM 703 C CA . ALA A 1 90 ? -9.769 9.633 3.514 1.00 86.69 90 ALA A CA 1
ATOM 704 C C . ALA A 1 90 ? -9.712 8.099 3.450 1.00 86.69 90 ALA A C 1
ATOM 706 O O . ALA A 1 90 ? -10.756 7.453 3.386 1.00 86.69 90 ALA A O 1
ATOM 707 N N . GLN A 1 91 ? -8.514 7.518 3.519 1.00 88.56 91 GLN A N 1
ATOM 708 C CA . GLN A 1 91 ? -8.289 6.072 3.532 1.00 88.56 91 GLN A CA 1
ATOM 709 C C . GLN A 1 91 ? -8.785 5.439 4.840 1.00 88.56 91 GLN A C 1
ATOM 711 O O . GLN A 1 91 ? -9.483 4.426 4.789 1.00 88.56 91 GLN A O 1
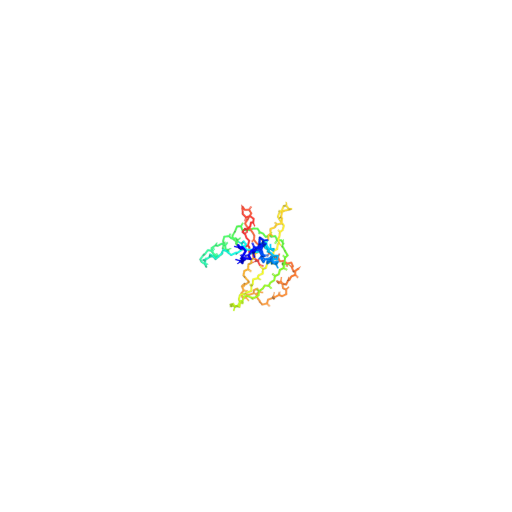ATOM 716 N N . LYS A 1 92 ? -8.559 6.099 5.988 1.00 87.75 92 LYS A N 1
ATOM 717 C CA . LYS A 1 92 ? -9.072 5.679 7.310 1.00 87.75 92 LYS A CA 1
ATOM 718 C C . LYS A 1 92 ? -10.604 5.555 7.367 1.00 87.75 92 LYS A C 1
ATOM 720 O O . LYS A 1 92 ? -11.138 4.826 8.194 1.00 87.75 92 LYS A O 1
ATOM 725 N N . LYS A 1 93 ? -11.351 6.232 6.479 1.00 88.75 93 LYS A N 1
ATOM 726 C CA . LYS A 1 93 ? -12.823 6.099 6.405 1.00 88.75 93 LYS A CA 1
ATOM 727 C C . LYS A 1 93 ? -13.282 4.744 5.866 1.00 8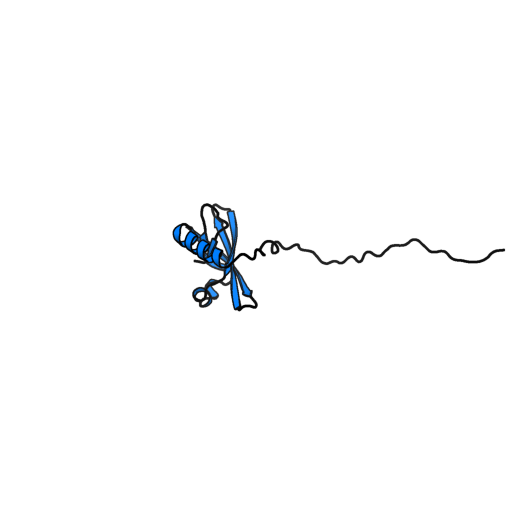8.75 93 LYS A C 1
ATOM 729 O O . LYS A 1 93 ? -14.455 4.411 6.019 1.00 88.75 93 LYS A O 1
ATOM 734 N N . ASN A 1 94 ? -12.398 3.984 5.219 1.00 87.38 94 ASN A N 1
ATOM 735 C CA . ASN A 1 94 ? -12.711 2.669 4.674 1.00 87.38 94 ASN A CA 1
ATOM 736 C C . ASN A 1 94 ? -11.724 1.602 5.183 1.00 87.38 94 ASN A C 1
ATOM 738 O O . ASN A 1 94 ? -10.933 1.076 4.398 1.00 87.38 94 ASN A O 1
ATOM 742 N N . PRO A 1 95 ? -11.778 1.250 6.481 1.00 83.94 95 PRO A N 1
ATOM 743 C CA . PRO A 1 95 ? -10.827 0.318 7.090 1.00 83.94 95 PRO A CA 1
ATOM 744 C C . PRO A 1 95 ? -10.903 -1.086 6.474 1.00 83.94 95 PRO A C 1
ATOM 746 O O . PRO A 1 95 ? -9.899 -1.780 6.379 1.00 83.94 95 PRO A O 1
ATOM 749 N N . LEU A 1 96 ? -12.069 -1.496 5.958 1.00 87.69 96 LEU A N 1
ATOM 750 C CA . LEU A 1 96 ? -12.237 -2.797 5.299 1.00 87.69 96 LEU A CA 1
ATOM 751 C C . LEU A 1 96 ? -11.398 -2.934 4.020 1.00 87.69 96 LEU A C 1
ATOM 753 O O . LEU A 1 96 ? -10.988 -4.041 3.680 1.00 87.69 96 LEU A O 1
ATOM 757 N N . LYS A 1 97 ? -11.113 -1.825 3.320 1.00 89.69 97 LYS A N 1
ATOM 758 C CA . LYS A 1 97 ? -10.215 -1.819 2.151 1.00 89.69 97 LYS A CA 1
ATOM 759 C C . LYS A 1 97 ? -8.761 -2.109 2.545 1.00 89.69 97 LYS A C 1
ATOM 761 O O . LYS A 1 97 ? -7.993 -2.576 1.710 1.00 89.69 97 LYS A O 1
ATOM 766 N N . TYR A 1 98 ? -8.405 -1.848 3.800 1.00 91.88 98 TYR A N 1
ATOM 767 C CA . TYR A 1 98 ? -7.059 -2.003 4.347 1.00 91.88 98 TYR A CA 1
ATOM 768 C C . TYR A 1 98 ? -6.982 -3.115 5.401 1.00 91.88 98 TYR A C 1
ATOM 770 O O . TYR A 1 98 ? -6.046 -3.145 6.189 1.00 91.88 98 TYR A O 1
ATOM 778 N N . ALA A 1 99 ? -7.948 -4.038 5.410 1.00 91.12 99 ALA A N 1
ATOM 779 C CA . ALA A 1 99 ? -7.917 -5.219 6.263 1.00 91.12 99 ALA A CA 1
ATOM 780 C C . ALA A 1 99 ? -6.970 -6.297 5.689 1.00 91.12 99 ALA A C 1
ATOM 782 O O . ALA A 1 99 ? -6.804 -6.369 4.467 1.00 91.12 99 ALA A O 1
ATOM 783 N N . PRO A 1 100 ? -6.396 -7.181 6.529 1.00 93.88 100 PRO A N 1
ATOM 784 C CA . PRO A 1 100 ? -5.580 -8.310 6.079 1.00 93.88 100 PRO A CA 1
ATOM 785 C C . PRO A 1 100 ? -6.230 -9.107 4.937 1.00 93.88 100 PRO A C 1
ATOM 787 O O . PRO A 1 100 ? -7.393 -9.505 5.016 1.00 93.88 100 PRO A O 1
ATOM 790 N N . GLY A 1 101 ? -5.476 -9.350 3.865 1.00 93.12 101 GLY A N 1
ATOM 791 C CA . GLY A 1 101 ? -5.935 -10.058 2.667 1.00 93.12 101 GLY A CA 1
AT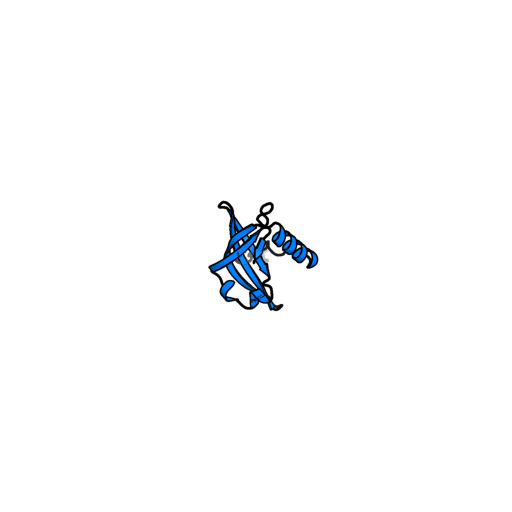OM 792 C C . GLY A 1 101 ? -6.681 -9.196 1.642 1.00 93.12 101 GLY A C 1
ATOM 793 O O . GLY A 1 101 ? -6.948 -9.675 0.537 1.00 93.12 101 GLY A O 1
ATOM 794 N N . ALA A 1 102 ? -6.997 -7.934 1.951 1.00 94.38 102 ALA A N 1
ATOM 795 C CA . ALA A 1 102 ? -7.637 -7.034 1.000 1.00 94.38 102 ALA A CA 1
ATOM 796 C C . ALA A 1 102 ? -6.702 -6.683 -0.168 1.00 94.38 102 ALA A C 1
ATOM 798 O O . ALA A 1 102 ? -5.490 -6.515 -0.001 1.00 94.38 102 ALA A O 1
ATOM 799 N N . LYS A 1 103 ? -7.285 -6.554 -1.364 1.00 96.00 103 LYS A N 1
ATOM 800 C CA . LYS A 1 103 ? -6.581 -6.121 -2.573 1.00 96.00 103 LYS A CA 1
ATOM 801 C C . LYS A 1 103 ? -6.517 -4.604 -2.638 1.00 96.00 103 LYS A C 1
ATOM 803 O O . LYS A 1 103 ? -7.541 -3.929 -2.528 1.00 96.00 103 LYS A O 1
ATOM 808 N N . VAL A 1 104 ? -5.315 -4.078 -2.848 1.00 94.69 104 VAL A N 1
ATOM 809 C CA . VAL A 1 104 ? -5.047 -2.638 -2.868 1.00 94.69 104 VAL A CA 1
ATOM 810 C C . VAL A 1 104 ? -4.220 -2.242 -4.080 1.00 94.69 104 VAL A C 1
ATOM 812 O O . VAL A 1 104 ? -3.420 -3.020 -4.599 1.00 94.69 104 VAL A O 1
ATOM 815 N N . SER A 1 105 ? -4.428 -1.010 -4.541 1.00 94.69 105 SER A N 1
ATOM 816 C CA . SER A 1 105 ? -3.593 -0.394 -5.567 1.00 94.69 105 SER A CA 1
ATOM 817 C C . SER A 1 105 ? -2.360 0.211 -4.913 1.00 94.69 105 SER A C 1
ATOM 819 O O . SER A 1 105 ? -2.460 0.969 -3.948 1.00 94.69 105 SER A O 1
ATOM 821 N N . ILE A 1 106 ? -1.194 -0.152 -5.432 1.00 93.44 106 ILE A N 1
ATOM 822 C CA . ILE A 1 106 ? 0.093 0.326 -4.941 1.00 93.44 106 ILE A CA 1
ATOM 823 C C . ILE A 1 106 ? 0.781 1.056 -6.069 1.00 93.44 106 ILE A C 1
ATOM 825 O O . ILE A 1 106 ? 0.959 0.526 -7.169 1.00 93.44 106 ILE A O 1
ATOM 829 N N . ARG A 1 107 ? 1.201 2.276 -5.768 1.00 94.44 107 ARG A N 1
ATOM 830 C CA . ARG A 1 107 ? 1.986 3.097 -6.668 1.00 94.44 107 ARG A CA 1
ATOM 831 C C . ARG A 1 107 ? 3.452 3.000 -6.280 1.00 94.44 107 ARG A C 1
ATOM 833 O O . ARG A 1 107 ? 3.808 3.335 -5.155 1.00 94.44 107 ARG A O 1
ATOM 840 N N . PHE A 1 108 ? 4.300 2.561 -7.202 1.00 92.00 108 PHE A N 1
ATOM 841 C CA . PHE A 1 108 ? 5.726 2.328 -6.962 1.00 92.00 108 PHE A CA 1
ATOM 842 C C . PHE A 1 108 ? 6.605 3.016 -8.011 1.00 92.00 108 PHE A C 1
ATOM 844 O O . PHE A 1 108 ? 6.164 3.289 -9.130 1.00 92.00 108 PHE A O 1
ATOM 851 N N . ASP A 1 109 ? 7.861 3.293 -7.667 1.00 91.69 109 ASP A N 1
ATOM 852 C CA . ASP A 1 109 ? 8.853 3.814 -8.611 1.00 91.69 109 ASP A CA 1
ATOM 853 C C . ASP A 1 109 ? 9.458 2.663 -9.445 1.00 91.69 109 ASP A C 1
ATOM 855 O O . ASP A 1 109 ? 10.134 1.799 -8.889 1.00 91.69 109 ASP A O 1
ATOM 859 N N . PRO A 1 110 ? 9.299 2.633 -10.783 1.00 87.19 110 PRO A N 1
ATOM 860 C CA . PRO A 1 110 ? 9.871 1.579 -11.626 1.00 87.19 110 PRO A CA 1
ATOM 861 C C . PRO A 1 110 ? 11.410 1.556 -11.661 1.00 87.19 110 PRO A C 1
ATOM 863 O O . PRO A 1 110 ? 11.989 0.585 -12.135 1.00 87.19 110 PRO A O 1
ATOM 866 N N . LYS A 1 111 ? 12.093 2.616 -11.210 1.00 88.38 111 LYS A N 1
ATOM 867 C CA . LYS A 1 111 ? 13.561 2.639 -11.072 1.00 88.38 111 LYS A CA 1
ATOM 868 C C . LYS A 1 111 ? 14.023 2.189 -9.688 1.00 88.38 111 LYS A C 1
ATOM 870 O O . LYS A 1 111 ? 15.165 1.763 -9.536 1.00 88.38 111 LYS A O 1
ATOM 875 N N . ASN A 1 112 ? 13.147 2.293 -8.695 1.00 87.56 112 ASN A N 1
ATOM 876 C CA . ASN A 1 112 ? 13.390 1.881 -7.323 1.00 87.56 112 ASN A CA 1
ATOM 877 C C . ASN A 1 112 ? 12.134 1.201 -6.778 1.00 87.56 112 ASN A C 1
ATOM 879 O O . ASN A 1 112 ? 11.325 1.834 -6.100 1.00 87.56 112 ASN A O 1
ATOM 883 N N . HIS A 1 113 ? 11.983 -0.091 -7.080 1.00 85.56 113 HIS A N 1
ATOM 884 C CA . HIS A 1 113 ? 10.755 -0.822 -6.776 1.00 85.56 113 HIS A CA 1
ATOM 885 C C . HIS A 1 113 ? 10.380 -0.770 -5.298 1.00 85.56 113 HIS A C 1
ATOM 887 O O . HIS A 1 113 ? 9.200 -0.717 -5.026 1.00 85.56 113 HIS A O 1
ATOM 893 N N . GLY A 1 114 ? 11.335 -0.684 -4.362 1.00 84.75 114 GLY A N 1
ATOM 894 C CA . GLY A 1 114 ? 11.036 -0.588 -2.927 1.00 84.75 114 GLY A CA 1
ATOM 895 C C . GLY A 1 114 ? 10.439 0.752 -2.472 1.00 84.75 114 GLY A C 1
ATOM 896 O O . GLY A 1 114 ? 10.022 0.871 -1.325 1.00 84.75 114 GLY A O 1
ATOM 897 N N . ASN A 1 115 ? 10.407 1.776 -3.329 1.00 87.50 115 ASN A N 1
ATOM 898 C CA . ASN A 1 115 ? 9.726 3.031 -3.032 1.00 87.50 115 ASN A CA 1
ATOM 899 C C . ASN A 1 115 ? 8.274 2.962 -3.515 1.00 87.50 115 ASN A C 1
ATOM 901 O O . ASN A 1 115 ? 8.011 3.134 -4.708 1.00 87.50 115 ASN A O 1
ATOM 905 N N . SER A 1 116 ? 7.345 2.753 -2.581 1.00 91.06 116 SER A N 1
ATOM 906 C CA . SER A 1 116 ? 5.916 2.622 -2.870 1.00 91.06 116 SER A CA 1
ATOM 907 C C . SER A 1 116 ? 5.011 3.384 -1.900 1.00 91.06 116 SER A C 1
ATOM 909 O O . SER A 1 116 ? 5.436 3.783 -0.812 1.00 91.06 116 SER A O 1
ATOM 911 N N . VAL A 1 117 ? 3.762 3.607 -2.319 1.00 91.69 117 VAL A N 1
ATOM 912 C CA . VAL A 1 117 ? 2.666 4.205 -1.535 1.00 91.69 117 VAL A CA 1
ATOM 913 C C . VAL A 1 117 ? 1.332 3.556 -1.887 1.00 91.69 117 VAL A C 1
ATOM 915 O O . VAL A 1 117 ? 1.165 3.035 -2.994 1.00 91.69 117 VAL A O 1
ATOM 918 N N . LEU A 1 118 ? 0.383 3.614 -0.955 1.00 91.31 118 LEU A N 1
ATOM 919 C CA . LEU A 1 118 ? -0.995 3.195 -1.204 1.00 91.31 118 LEU A CA 1
ATOM 920 C C . LEU A 1 118 ? -1.740 4.273 -2.000 1.00 91.31 118 LEU A C 1
ATOM 922 O O . LEU A 1 118 ? -1.721 5.445 -1.617 1.00 91.31 118 LEU A O 1
ATOM 926 N N . ASP A 1 119 ? -2.398 3.857 -3.085 1.00 87.12 119 ASP A N 1
ATOM 927 C CA . ASP A 1 119 ? -3.212 4.712 -3.965 1.00 87.12 119 ASP A CA 1
ATOM 928 C C . ASP A 1 119 ? -4.699 4.719 -3.539 1.00 87.12 119 ASP A C 1
ATOM 930 O O . ASP A 1 119 ? -5.303 3.638 -3.288 1.00 87.12 119 ASP A O 1
#